Protein AF-R4K300-F1 (afdb_monomer)

Solvent-accessible surface area (backbone atoms only — not comparable to full-atom values): 8222 Å² total; per-residue (Å²): 132,90,79,95,79,87,82,94,75,80,76,87,85,82,92,77,93,74,91,79,90,76,86,78,88,72,86,78,85,80,88,76,81,88,79,92,76,80,95,71,81,75,76,69,72,76,50,73,68,58,50,49,51,50,51,48,65,41,47,48,58,40,39,76,69,63,66,39,52,68,73,45,48,53,51,50,51,47,60,69,53,71,51,56,93,69,59,54,98,72,46,74,72,53,55,64,60,57,48,51,53,38,36,74,70,64,66,41,51,67,68,48,46,52,52,50,51,56,42,72,73,109

Sequence (122 aa):
MRRFKDFNKIAIVLLALTMSIFLFLGCNKNISSSQNTTQKLIRKAPTKDALKKDYEARIQPLVNDATITKDQADKVLTYLTANLDTLTKESIQKQNNTLDKLVNDKIITRQQADKIINALRK

Radius of gyration: 20.65 Å; Cα contacts (8 Å, |Δi|>4): 47; chains: 1; bounding box: 53×28×64 Å

Nearest PDB structures (foldseek):
  7nvu-assembly1_M  TM=4.778E-01  e=6.517E+00  Homo sapiens
  8s52-assembly1_M  TM=3.799E-01  e=7.718E+00  Homo sapiens

Mean predicted aligned error: 16.48 Å

pLDDT: mean 70.51, std 20.73, range [35.88, 96.62]

Organism: NCBI:txid86416

Structure (mmCIF, N/CA/C/O backbone):
data_AF-R4K300-F1
#
_entry.id   AF-R4K300-F1
#
loop_
_atom_site.group_PDB
_atom_site.id
_atom_site.type_symbol
_atom_site.label_atom_id
_atom_site.label_alt_id
_atom_site.label_comp_id
_atom_site.label_asym_id
_atom_site.label_entity_id
_atom_site.label_seq_id
_atom_site.pdbx_PDB_ins_code
_atom_site.Cartn_x
_atom_site.Cartn_y
_atom_site.Cartn_z
_atom_site.occupancy
_atom_site.B_iso_or_equiv
_atom_site.auth_seq_id
_ato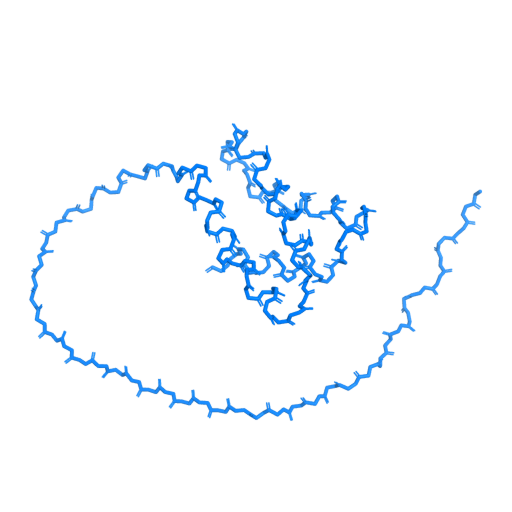m_site.auth_comp_id
_atom_site.auth_asym_id
_atom_site.auth_atom_id
_atom_site.pdbx_PDB_model_num
ATOM 1 N N . MET A 1 1 ? -15.436 -2.063 31.047 1.00 37.62 1 MET A N 1
ATOM 2 C CA . MET A 1 1 ? -14.846 -3.408 30.854 1.00 37.62 1 MET A CA 1
ATOM 3 C C . MET A 1 1 ? -15.594 -4.115 29.735 1.00 37.62 1 MET A C 1
ATOM 5 O O . MET A 1 1 ? -16.808 -4.109 29.808 1.00 37.62 1 MET A O 1
ATOM 9 N N . ARG A 1 2 ? -14.858 -4.674 28.753 1.00 44.03 2 ARG A N 1
ATOM 10 C CA . ARG A 1 2 ? -15.154 -5.830 27.862 1.00 44.03 2 ARG A CA 1
ATOM 11 C C . ARG A 1 2 ? -16.621 -5.958 27.368 1.00 44.03 2 ARG A C 1
ATOM 13 O O . ARG A 1 2 ? -17.524 -6.126 28.167 1.00 44.03 2 ARG A O 1
ATOM 20 N N . ARG A 1 3 ? -16.906 -6.076 26.067 1.00 43.78 3 ARG A N 1
ATOM 21 C CA . ARG A 1 3 ? -16.517 -7.225 25.227 1.00 43.78 3 ARG A CA 1
ATOM 22 C C . ARG A 1 3 ? -16.679 -6.899 23.732 1.00 43.78 3 ARG A C 1
ATOM 24 O O . ARG A 1 3 ? -17.774 -6.597 23.281 1.00 43.78 3 ARG A O 1
ATOM 31 N N . PHE A 1 4 ? -15.585 -7.041 22.984 1.00 51.50 4 PHE A N 1
ATOM 32 C CA . PHE A 1 4 ? -15.588 -7.298 21.544 1.00 51.50 4 PHE A CA 1
ATOM 33 C C . PHE A 1 4 ? -15.872 -8.790 21.334 1.00 51.50 4 PHE A C 1
ATOM 35 O O . PHE A 1 4 ? -15.051 -9.618 21.717 1.00 51.50 4 PHE A O 1
ATOM 42 N N . LYS A 1 5 ? -17.049 -9.108 20.805 1.00 52.66 5 LYS A N 1
ATOM 43 C CA . LYS A 1 5 ? -17.556 -10.411 20.334 1.00 52.66 5 LYS A CA 1
ATOM 44 C C . LYS A 1 5 ? -18.884 -9.994 19.694 1.00 52.66 5 LYS A C 1
ATOM 46 O O . LYS A 1 5 ? -19.725 -9.476 20.406 1.00 52.66 5 LYS A O 1
ATOM 51 N N . ASP A 1 6 ? -19.044 -9.867 18.381 1.00 52.50 6 ASP A N 1
ATOM 52 C CA . ASP A 1 6 ? -19.348 -10.995 17.506 1.00 52.50 6 ASP A CA 1
ATOM 53 C C . ASP A 1 6 ? -19.555 -10.507 16.055 1.00 52.50 6 ASP A C 1
ATOM 55 O O . ASP A 1 6 ? -20.689 -10.322 15.634 1.00 52.50 6 ASP A O 1
ATOM 59 N N . PHE A 1 7 ? -18.506 -10.335 15.243 1.00 52.91 7 PHE A N 1
ATOM 60 C CA . PHE A 1 7 ? -18.698 -10.159 13.786 1.00 52.91 7 PHE A CA 1
ATOM 61 C C . PHE A 1 7 ? -17.736 -11.010 12.951 1.00 52.91 7 PHE A C 1
ATOM 63 O O . PHE A 1 7 ? -17.340 -10.645 11.852 1.00 52.91 7 PHE A O 1
ATOM 70 N N . ASN A 1 8 ? -17.406 -12.200 13.465 1.00 51.12 8 ASN A N 1
ATOM 71 C CA . ASN A 1 8 ? -16.670 -13.245 12.746 1.00 51.12 8 ASN A CA 1
ATOM 72 C C . ASN A 1 8 ? -17.615 -14.204 11.983 1.00 51.12 8 ASN A C 1
ATOM 74 O O . ASN A 1 8 ? -17.373 -15.406 11.917 1.00 51.12 8 ASN A O 1
ATOM 78 N N . LYS A 1 9 ? -18.749 -13.695 11.478 1.00 46.78 9 LYS A N 1
ATOM 79 C CA . LYS A 1 9 ? -19.810 -14.487 10.826 1.00 46.78 9 LYS A CA 1
ATOM 80 C C . LYS A 1 9 ? -20.435 -13.755 9.634 1.00 46.78 9 LYS A C 1
ATOM 82 O O . LYS A 1 9 ? -21.649 -13.615 9.562 1.00 46.78 9 LYS A O 1
ATOM 87 N N . ILE A 1 10 ? -19.613 -13.296 8.695 1.00 49.12 10 ILE A N 1
ATOM 88 C CA . ILE A 1 10 ? -20.087 -12.981 7.339 1.00 49.12 10 ILE A CA 1
ATOM 89 C C . ILE A 1 10 ? -19.291 -13.864 6.380 1.00 49.12 10 ILE A C 1
ATOM 91 O O . ILE A 1 10 ? -18.391 -13.437 5.666 1.00 49.12 10 ILE A O 1
ATOM 95 N N . ALA A 1 11 ? -19.578 -15.161 6.482 1.00 51.59 11 ALA A N 1
ATOM 96 C CA . ALA A 1 11 ? -19.454 -16.062 5.351 1.00 51.59 11 ALA A CA 1
ATOM 97 C C . ALA A 1 11 ? -20.591 -15.747 4.363 1.00 51.59 11 ALA A C 1
ATOM 99 O O . ALA A 1 11 ? -21.623 -15.223 4.783 1.00 51.59 11 ALA A O 1
ATOM 100 N N . ILE A 1 12 ? -20.427 -16.205 3.114 1.00 55.00 12 ILE A N 1
ATOM 101 C CA . ILE A 1 12 ? -21.374 -16.118 1.983 1.00 55.00 12 ILE A CA 1
ATOM 102 C C . ILE A 1 12 ? -21.208 -14.742 1.286 1.00 55.00 12 ILE A C 1
ATOM 104 O O . ILE A 1 12 ? -21.398 -13.705 1.903 1.00 55.00 12 ILE A O 1
ATOM 108 N N . VAL A 1 13 ? -20.742 -14.634 0.033 1.00 51.31 13 VAL A N 1
ATOM 109 C CA . VAL A 1 13 ? -21.490 -14.979 -1.189 1.00 51.31 13 VAL A CA 1
ATOM 110 C C . VAL A 1 13 ? -20.568 -14.982 -2.439 1.00 51.31 13 VAL A C 1
ATOM 112 O O . VAL A 1 13 ? -19.820 -14.039 -2.671 1.00 51.31 13 VAL A O 1
ATOM 115 N N . LEU A 1 14 ? -20.716 -16.043 -3.247 1.00 48.88 14 LEU A N 1
ATOM 116 C CA . LEU A 1 14 ? -20.436 -16.213 -4.690 1.00 48.88 14 LEU A CA 1
ATOM 117 C C . LEU A 1 14 ? -18.999 -16.110 -5.239 1.00 48.88 14 LEU A C 1
ATOM 119 O O . LEU A 1 14 ? -18.540 -15.103 -5.770 1.00 48.88 14 LEU A O 1
ATOM 123 N N . LEU A 1 15 ? -18.384 -17.292 -5.260 1.00 49.31 15 LEU A N 1
ATOM 124 C CA . LEU A 1 15 ? -17.457 -17.776 -6.277 1.00 49.31 15 LEU A CA 1
ATOM 125 C C . LEU A 1 15 ? -18.187 -17.891 -7.634 1.00 49.31 15 LEU A C 1
ATOM 127 O O . LEU A 1 15 ? -19.062 -18.742 -7.784 1.00 49.31 15 LEU A O 1
ATOM 131 N N . ALA A 1 16 ? -17.816 -17.072 -8.619 1.00 51.25 16 ALA A N 1
ATOM 132 C CA . ALA A 1 16 ? -18.196 -17.266 -10.018 1.00 51.25 16 ALA A CA 1
ATOM 133 C C . ALA A 1 16 ? -16.936 -17.244 -10.894 1.00 51.25 16 ALA A C 1
ATOM 135 O O . ALA A 1 16 ? -16.343 -16.202 -11.159 1.00 51.25 16 ALA A O 1
ATOM 136 N N . LEU A 1 17 ? -16.518 -18.447 -11.287 1.00 49.38 17 LEU A N 1
ATOM 137 C CA . LEU A 1 17 ? -15.565 -18.723 -12.354 1.00 49.38 17 LEU A CA 1
ATOM 138 C C . LEU A 1 17 ? -16.078 -18.154 -13.683 1.00 49.38 17 LEU A C 1
ATOM 140 O O . LEU A 1 17 ? -17.090 -18.624 -14.196 1.00 49.38 17 LEU A O 1
ATOM 144 N N . THR A 1 18 ? -15.323 -17.242 -14.288 1.00 59.88 18 THR A N 1
ATOM 145 C CA . THR A 1 18 ? -15.333 -17.004 -15.739 1.00 59.88 18 THR A CA 1
ATOM 146 C C . THR A 1 18 ? -13.874 -16.854 -16.184 1.00 59.88 18 THR A C 1
ATOM 148 O O . THR A 1 18 ? -13.153 -15.948 -15.786 1.00 59.88 18 THR A O 1
ATOM 151 N N . MET A 1 19 ? -13.290 -17.930 -16.710 1.00 50.91 19 MET A N 1
ATOM 152 C CA . MET A 1 19 ? -13.043 -18.094 -18.145 1.00 50.91 19 MET A CA 1
ATOM 153 C C . MET A 1 19 ? -12.348 -16.895 -18.795 1.00 50.91 19 MET A C 1
ATOM 155 O O . MET A 1 19 ? -12.999 -15.954 -19.235 1.00 50.91 19 MET A O 1
ATOM 159 N N . SER A 1 20 ? -11.024 -16.996 -18.932 1.00 58.78 20 SER A N 1
ATOM 160 C CA . SER A 1 20 ? -10.300 -16.592 -20.144 1.00 58.78 20 SER A CA 1
ATOM 161 C C . SER A 1 20 ? -8.892 -17.178 -20.110 1.00 58.78 20 SER A C 1
ATOM 163 O O . SER A 1 20 ? -7.960 -16.631 -19.526 1.00 58.78 20 SER A O 1
ATOM 165 N N . ILE A 1 21 ? -8.767 -18.342 -20.74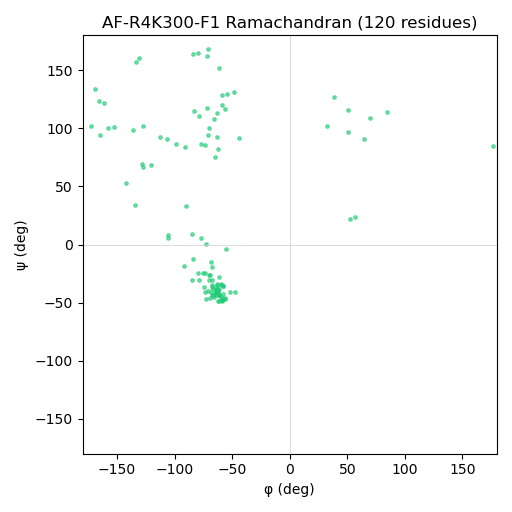2 1.00 55.09 21 ILE A N 1
ATOM 166 C CA . ILE A 1 21 ? -7.500 -18.855 -21.248 1.00 55.09 21 ILE A CA 1
ATOM 167 C C . ILE A 1 21 ? -7.070 -17.893 -22.358 1.00 55.09 21 ILE A C 1
ATOM 169 O O . ILE A 1 21 ? -7.655 -17.901 -23.436 1.00 55.09 21 ILE A O 1
ATOM 173 N N . PHE A 1 22 ? -6.041 -17.088 -22.111 1.00 63.59 22 PHE A N 1
ATOM 174 C CA . PHE A 1 22 ? -5.232 -16.519 -23.184 1.00 63.59 22 PHE A CA 1
ATOM 175 C C . PHE A 1 22 ? -3.838 -17.132 -23.102 1.00 63.59 22 PHE A C 1
ATOM 177 O O . PHE A 1 22 ? -2.955 -16.665 -22.386 1.00 63.59 22 PHE A O 1
ATOM 184 N N . LEU A 1 23 ? -3.665 -18.219 -23.853 1.00 54.22 23 LEU A N 1
ATOM 185 C CA . LEU A 1 23 ? -2.365 -18.713 -24.282 1.00 54.22 23 LEU A CA 1
ATOM 186 C C . LEU A 1 23 ? -1.843 -17.773 -25.376 1.00 54.22 23 LEU A C 1
ATOM 188 O O . LEU A 1 23 ? -2.022 -18.042 -26.559 1.00 54.22 23 LEU A O 1
ATOM 192 N N . PHE A 1 24 ? -1.181 -16.681 -25.000 1.00 56.25 24 PHE A N 1
ATOM 193 C CA . PHE A 1 24 ? -0.263 -16.014 -25.924 1.00 56.25 24 PHE A CA 1
ATOM 194 C C . PHE A 1 24 ? 1.139 -16.595 -25.732 1.00 56.25 24 PHE A C 1
ATOM 196 O O . PHE A 1 24 ? 1.978 -16.060 -25.011 1.00 56.25 24 PHE A O 1
ATOM 203 N N . LEU A 1 25 ? 1.376 -17.729 -26.402 1.00 53.97 25 LEU A N 1
ATOM 204 C CA . LEU A 1 25 ? 2.713 -18.155 -26.808 1.00 53.97 25 LEU A CA 1
ATOM 205 C C . LEU A 1 25 ? 3.176 -17.203 -27.918 1.00 53.97 25 LEU A C 1
ATOM 207 O O . LEU A 1 25 ? 2.787 -17.343 -29.073 1.00 53.97 25 LEU A O 1
ATOM 211 N N . GLY A 1 26 ? 4.005 -16.228 -27.556 1.00 41.22 26 GLY A N 1
ATOM 212 C CA . GLY A 1 26 ? 4.672 -15.325 -28.489 1.00 41.22 26 GLY A CA 1
ATOM 213 C C . GLY A 1 26 ? 6.176 -15.308 -28.247 1.00 41.22 26 GLY A C 1
ATOM 214 O O . GLY A 1 26 ? 6.721 -14.300 -27.810 1.00 41.22 26 GLY A O 1
ATOM 215 N N . CYS A 1 27 ? 6.864 -16.423 -28.505 1.00 48.38 27 CYS A N 1
ATOM 216 C CA . CYS A 1 27 ? 8.320 -16.424 -28.635 1.00 48.38 27 CYS A CA 1
ATOM 217 C C . CYS A 1 27 ? 8.700 -15.715 -29.943 1.00 48.38 27 CYS A C 1
ATOM 219 O O . CYS A 1 27 ? 8.736 -16.347 -30.996 1.00 48.38 27 CYS A O 1
ATOM 221 N N . ASN A 1 28 ? 8.994 -14.413 -29.892 1.00 47.66 28 ASN A N 1
ATOM 222 C CA . ASN A 1 28 ? 9.650 -13.736 -31.006 1.00 47.66 28 ASN A CA 1
ATOM 223 C C . ASN A 1 28 ? 11.165 -13.966 -30.908 1.00 47.66 28 ASN A C 1
ATOM 225 O O . ASN A 1 28 ? 11.817 -13.550 -29.949 1.00 47.66 28 ASN A O 1
ATOM 229 N N . LYS A 1 29 ? 11.715 -14.678 -31.889 1.00 44.34 29 LYS A N 1
ATOM 230 C CA . LYS A 1 29 ? 13.114 -15.094 -31.950 1.00 44.34 29 LYS A CA 1
ATOM 231 C C . LYS A 1 29 ? 13.872 -14.120 -32.848 1.00 44.34 29 LYS A C 1
ATOM 233 O O . LYS A 1 29 ? 14.046 -14.390 -34.026 1.00 44.34 29 LYS A O 1
ATOM 238 N N . ASN A 1 30 ? 14.357 -13.018 -32.280 1.00 47.31 30 ASN A N 1
ATOM 239 C CA . ASN A 1 30 ? 15.382 -12.194 -32.919 1.00 47.31 30 ASN A CA 1
ATOM 240 C C . ASN A 1 30 ? 16.709 -12.408 -32.190 1.00 47.31 30 ASN A C 1
ATOM 242 O O . ASN A 1 30 ? 17.031 -11.750 -31.204 1.00 47.31 30 ASN A O 1
ATOM 246 N N . ILE A 1 31 ? 17.464 -13.387 -32.689 1.00 47.56 31 ILE A N 1
ATOM 247 C CA . ILE A 1 31 ? 18.904 -13.486 -32.474 1.00 47.56 31 ILE A CA 1
ATOM 248 C C . ILE A 1 31 ? 19.544 -12.384 -33.314 1.00 47.56 31 ILE A C 1
ATOM 250 O O . ILE A 1 31 ? 19.462 -12.417 -34.540 1.00 47.56 31 ILE A O 1
ATOM 254 N N . SER A 1 32 ? 20.208 -11.439 -32.655 1.00 36.44 32 SER A N 1
ATOM 255 C CA . SER A 1 32 ? 21.420 -10.807 -33.177 1.00 36.44 32 SER A CA 1
ATOM 256 C C . SER A 1 32 ? 22.237 -10.213 -32.032 1.00 36.44 32 SER A C 1
ATOM 258 O O . SER A 1 32 ? 21.930 -9.158 -31.498 1.00 36.44 32 SER A O 1
ATOM 260 N N . SER A 1 33 ? 23.261 -10.989 -31.673 1.00 38.09 33 SER A N 1
ATOM 261 C CA . SER A 1 33 ? 24.649 -10.581 -31.449 1.00 38.09 33 SER A CA 1
ATOM 262 C C . SER A 1 33 ? 24.965 -9.394 -30.528 1.00 38.09 33 SER A C 1
ATOM 264 O O . SER A 1 33 ? 24.789 -8.236 -30.881 1.00 38.09 33 SER A O 1
ATOM 266 N N . SER A 1 34 ? 25.663 -9.763 -29.449 1.00 37.88 34 SER A N 1
ATOM 267 C CA . SER A 1 34 ? 26.864 -9.104 -28.922 1.00 37.88 34 SER A CA 1
ATOM 268 C C . SER A 1 34 ? 26.713 -7.726 -28.276 1.00 37.88 34 SER A C 1
ATOM 270 O O . SER A 1 34 ? 26.638 -6.704 -28.945 1.00 37.88 34 SER A O 1
ATOM 272 N N . GLN A 1 35 ? 26.873 -7.707 -26.951 1.00 37.16 35 GLN A N 1
ATOM 273 C CA . GLN A 1 35 ? 28.093 -7.157 -26.353 1.00 37.16 35 GLN A CA 1
ATOM 274 C C . GLN A 1 35 ? 28.260 -7.658 -24.910 1.00 37.16 35 GLN A C 1
ATOM 276 O O . GLN A 1 35 ? 27.406 -7.473 -24.047 1.00 37.16 35 GLN A O 1
ATOM 281 N N . ASN A 1 36 ? 29.397 -8.312 -24.665 1.00 44.94 36 ASN A N 1
ATOM 282 C CA . ASN A 1 36 ? 29.948 -8.536 -23.335 1.00 44.9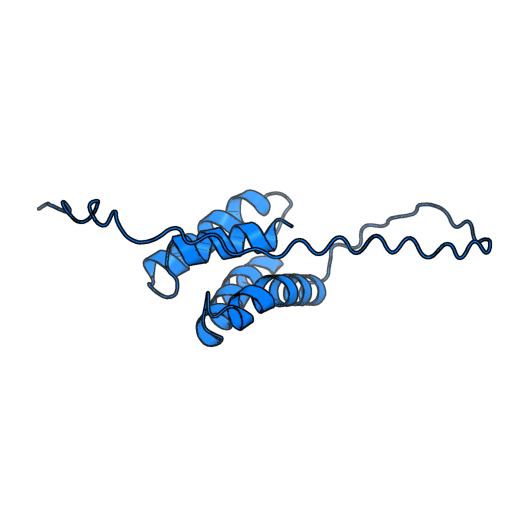4 36 ASN A CA 1
ATOM 283 C C . ASN A 1 36 ? 30.178 -7.187 -22.653 1.00 44.94 36 ASN A C 1
ATOM 285 O O . ASN A 1 36 ? 30.914 -6.371 -23.199 1.00 44.94 36 ASN A O 1
ATOM 289 N N . THR A 1 37 ? 29.687 -6.983 -21.432 1.00 40.00 37 THR A N 1
ATOM 290 C CA . THR A 1 37 ? 30.410 -6.162 -20.450 1.00 40.00 37 THR A CA 1
ATOM 291 C C . THR A 1 37 ? 30.052 -6.612 -19.036 1.00 40.00 37 THR A C 1
ATOM 293 O O . THR A 1 37 ? 28.993 -6.308 -18.500 1.00 40.00 37 THR A O 1
ATOM 296 N N . THR A 1 38 ? 30.968 -7.388 -18.467 1.00 35.88 38 THR A N 1
ATOM 297 C CA . THR A 1 38 ? 31.445 -7.306 -17.085 1.00 35.88 38 THR A CA 1
ATOM 298 C C . THR A 1 38 ? 30.430 -6.855 -16.035 1.00 35.88 38 THR A C 1
ATOM 300 O O . THR A 1 38 ? 30.192 -5.673 -15.793 1.00 35.88 38 THR A O 1
ATOM 303 N N . GLN A 1 39 ? 29.933 -7.859 -15.323 1.00 48.03 39 GLN A N 1
ATOM 304 C CA . GLN A 1 39 ? 29.338 -7.799 -13.998 1.00 48.03 39 GLN A CA 1
ATOM 305 C C . GLN A 1 39 ? 30.162 -6.902 -13.048 1.00 48.03 39 GLN A C 1
ATOM 307 O O . GLN A 1 39 ? 31.062 -7.355 -12.350 1.00 48.03 39 GLN A O 1
ATOM 312 N N . LYS A 1 40 ? 29.827 -5.612 -12.982 1.00 43.84 40 LYS A N 1
ATOM 313 C CA . LYS A 1 40 ? 30.152 -4.737 -11.850 1.00 43.84 40 LYS A CA 1
ATOM 314 C C . LYS A 1 40 ? 28.868 -4.052 -11.401 1.00 43.84 40 LYS A C 1
ATOM 316 O O . LYS A 1 40 ? 28.677 -2.852 -11.570 1.00 43.84 40 LYS A O 1
ATOM 321 N N . LEU A 1 41 ? 27.968 -4.851 -10.826 1.00 42.88 41 LEU A N 1
ATOM 322 C CA . LEU A 1 41 ? 26.845 -4.371 -10.021 1.00 42.88 41 LEU A CA 1
ATOM 323 C C . LEU A 1 41 ? 27.412 -3.704 -8.760 1.00 42.88 41 LEU A C 1
ATOM 325 O O . LEU A 1 41 ? 27.354 -4.252 -7.661 1.00 42.88 41 LEU A O 1
ATOM 329 N N . ILE A 1 42 ? 27.949 -2.491 -8.910 1.00 43.28 42 ILE A N 1
ATOM 330 C CA . ILE A 1 42 ? 27.891 -1.519 -7.827 1.00 43.28 42 ILE A CA 1
ATOM 331 C C . ILE A 1 42 ? 26.396 -1.274 -7.652 1.00 43.28 42 ILE A C 1
ATOM 333 O O . ILE A 1 42 ? 25.796 -0.485 -8.379 1.00 43.28 42 ILE A O 1
ATOM 337 N N . ARG A 1 43 ? 25.767 -2.033 -6.748 1.00 49.94 43 ARG A N 1
ATOM 338 C CA . ARG A 1 43 ? 24.413 -1.766 -6.270 1.00 49.94 43 ARG A CA 1
ATOM 339 C C . ARG A 1 43 ? 24.459 -0.403 -5.586 1.00 49.94 43 ARG A C 1
ATOM 341 O O . ARG A 1 43 ? 24.615 -0.316 -4.372 1.00 49.94 43 ARG A O 1
ATOM 348 N N . LYS A 1 44 ? 24.379 0.671 -6.375 1.00 50.78 44 LYS A N 1
ATOM 349 C CA . LYS A 1 44 ? 23.985 1.980 -5.875 1.00 50.78 44 LYS A CA 1
ATOM 350 C C . LYS A 1 44 ? 22.627 1.730 -5.234 1.00 50.78 44 LYS A C 1
ATOM 352 O O . LYS A 1 44 ? 21.722 1.244 -5.913 1.00 50.78 44 LYS A O 1
ATOM 357 N N . ALA A 1 45 ? 22.535 1.931 -3.922 1.00 57.09 45 ALA A N 1
ATOM 358 C CA . ALA A 1 45 ? 21.262 1.823 -3.228 1.00 57.09 45 ALA A CA 1
ATOM 359 C C . ALA A 1 45 ? 20.227 2.639 -4.026 1.00 57.09 45 ALA A C 1
ATOM 361 O O . ALA A 1 45 ? 20.564 3.753 -4.451 1.00 57.09 45 ALA A O 1
ATOM 362 N N . PRO A 1 46 ? 19.040 2.080 -4.326 1.00 62.47 46 PRO A N 1
ATOM 363 C CA . PRO A 1 46 ? 18.034 2.809 -5.083 1.00 62.47 46 PRO A CA 1
ATOM 364 C C . PRO A 1 46 ? 17.775 4.138 -4.375 1.00 62.47 46 PRO A C 1
ATOM 366 O O . PRO A 1 46 ? 17.596 4.179 -3.157 1.00 62.47 46 PRO A O 1
ATOM 369 N N . THR A 1 47 ? 17.831 5.237 -5.128 1.00 75.50 47 THR A N 1
ATOM 370 C CA . THR A 1 47 ? 17.516 6.559 -4.586 1.00 75.50 47 THR A CA 1
ATOM 371 C C . THR A 1 47 ? 16.067 6.565 -4.101 1.00 75.50 47 THR A C 1
ATOM 373 O O . THR A 1 47 ? 15.226 5.830 -4.624 1.00 75.50 47 THR A O 1
ATOM 376 N N . LYS A 1 48 ? 15.762 7.406 -3.108 1.00 77.12 48 LYS A N 1
ATOM 377 C CA . LYS A 1 48 ? 14.409 7.566 -2.550 1.00 77.12 48 LYS A CA 1
ATOM 378 C C . LYS A 1 48 ? 13.343 7.718 -3.642 1.00 77.12 48 LYS A C 1
ATOM 380 O O . LYS A 1 48 ? 12.292 7.090 -3.564 1.00 77.12 48 LYS A O 1
ATOM 385 N N . ASP A 1 49 ? 13.659 8.476 -4.689 1.00 82.81 49 ASP A N 1
ATOM 386 C CA . ASP A 1 49 ? 12.768 8.711 -5.827 1.00 82.81 49 ASP A CA 1
ATOM 387 C C . ASP A 1 49 ? 12.548 7.462 -6.682 1.00 82.81 49 ASP A C 1
ATOM 389 O O . ASP A 1 49 ? 11.421 7.184 -7.091 1.00 82.81 49 ASP A O 1
ATOM 393 N N . ALA A 1 50 ? 13.601 6.673 -6.921 1.00 85.12 50 ALA A N 1
ATOM 394 C CA . ALA A 1 50 ? 13.484 5.417 -7.654 1.00 85.12 50 ALA A CA 1
ATOM 395 C C . ALA A 1 50 ? 12.612 4.412 -6.889 1.00 85.12 50 ALA A C 1
ATOM 397 O O . ALA A 1 50 ? 11.777 3.741 -7.489 1.00 85.12 50 ALA A O 1
ATOM 398 N N . LEU A 1 51 ? 12.756 4.357 -5.561 1.00 83.62 51 LEU A N 1
ATOM 399 C CA . LEU A 1 51 ? 11.954 3.485 -4.707 1.00 83.62 51 LEU A CA 1
ATOM 400 C C . LEU A 1 51 ? 10.498 3.955 -4.589 1.00 83.62 51 LEU A C 1
ATOM 402 O O . LEU A 1 51 ? 9.582 3.141 -4.648 1.00 83.62 51 LEU A O 1
ATOM 406 N N . LYS A 1 52 ? 10.266 5.269 -4.479 1.00 87.12 52 LYS A N 1
ATOM 407 C CA . LYS A 1 52 ? 8.914 5.840 -4.513 1.00 87.12 52 LYS A CA 1
ATOM 408 C C . LYS A 1 52 ? 8.208 5.488 -5.821 1.00 87.12 52 LYS A C 1
ATOM 410 O O . LYS A 1 52 ? 7.069 5.032 -5.786 1.00 87.12 52 LYS A O 1
ATOM 415 N N . LYS A 1 53 ? 8.894 5.658 -6.954 1.00 91.06 53 LYS A N 1
ATOM 416 C CA . LYS A 1 53 ? 8.354 5.336 -8.279 1.00 91.06 53 LYS A CA 1
ATOM 417 C C . LYS A 1 53 ? 8.054 3.844 -8.432 1.00 91.06 53 LYS A C 1
ATOM 419 O O . LYS A 1 53 ? 7.042 3.490 -9.029 1.00 91.06 53 LYS A O 1
ATOM 424 N N . ASP A 1 54 ? 8.904 2.981 -7.880 1.00 89.88 54 ASP A N 1
ATOM 425 C CA . ASP A 1 54 ? 8.664 1.536 -7.848 1.00 89.88 54 ASP A CA 1
ATOM 426 C C . ASP A 1 54 ? 7.399 1.191 -7.041 1.00 89.88 54 ASP A C 1
ATOM 428 O O . ASP A 1 54 ? 6.518 0.494 -7.541 1.00 89.88 54 AS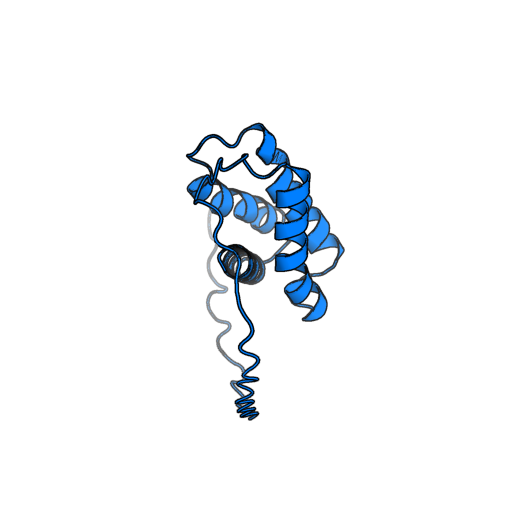P A O 1
ATOM 432 N N . TYR A 1 55 ? 7.240 1.744 -5.834 1.00 91.06 55 TYR A N 1
ATOM 433 C CA . TYR A 1 55 ? 6.029 1.536 -5.031 1.00 91.06 55 TYR A CA 1
ATOM 434 C C . TYR A 1 55 ? 4.768 2.065 -5.712 1.00 91.06 55 TYR A C 1
ATOM 436 O O . TYR A 1 55 ? 3.749 1.379 -5.719 1.00 91.06 55 TYR A O 1
ATOM 444 N N . GLU A 1 56 ? 4.831 3.251 -6.312 1.00 93.12 56 GLU A N 1
ATOM 445 C CA . GLU A 1 56 ? 3.716 3.829 -7.062 1.00 93.12 56 GLU A CA 1
ATOM 446 C C . GLU A 1 56 ? 3.297 2.914 -8.220 1.00 93.12 56 GLU A C 1
ATOM 448 O O 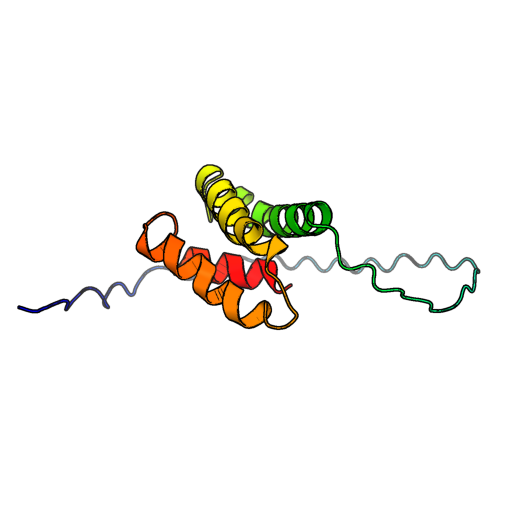. GLU A 1 56 ? 2.124 2.555 -8.326 1.00 93.12 56 GLU A O 1
ATOM 453 N N . ALA A 1 57 ? 4.256 2.430 -9.016 1.00 94.75 57 ALA A N 1
ATOM 454 C CA . ALA A 1 57 ? 3.990 1.510 -10.120 1.00 94.75 57 ALA A CA 1
ATOM 455 C C . ALA A 1 57 ? 3.337 0.194 -9.660 1.00 94.75 57 ALA A C 1
ATOM 457 O O . ALA A 1 57 ? 2.505 -0.369 -10.368 1.00 94.75 57 ALA A O 1
ATOM 458 N N . ARG A 1 58 ? 3.685 -0.289 -8.464 1.00 93.06 58 ARG A N 1
ATOM 459 C CA . ARG A 1 58 ? 3.137 -1.521 -7.873 1.00 93.06 58 ARG A CA 1
ATOM 460 C C . ARG A 1 58 ? 1.755 -1.332 -7.260 1.00 93.06 58 ARG A C 1
ATOM 462 O O . ARG A 1 58 ? 0.965 -2.272 -7.240 1.00 93.06 58 ARG A O 1
ATOM 469 N N . ILE A 1 59 ? 1.457 -0.137 -6.758 1.00 94.56 59 ILE A N 1
ATOM 470 C CA . ILE A 1 59 ? 0.171 0.197 -6.137 1.00 94.56 59 ILE A CA 1
ATOM 471 C C . ILE A 1 59 ? -0.864 0.603 -7.196 1.00 94.56 59 ILE A C 1
ATOM 473 O O . ILE A 1 59 ? -2.046 0.309 -7.023 1.00 94.56 59 ILE A O 1
ATOM 477 N N . GLN A 1 60 ? -0.442 1.204 -8.311 1.00 95.94 60 GLN A N 1
ATOM 478 C CA . GLN A 1 60 ? -1.334 1.696 -9.365 1.00 95.94 60 GLN A CA 1
ATOM 479 C C . GLN A 1 60 ? -2.352 0.660 -9.890 1.00 95.94 60 GLN A C 1
ATOM 481 O O . GLN A 1 60 ? -3.517 1.025 -10.054 1.00 95.94 60 GLN A O 1
ATOM 486 N N . PRO A 1 61 ? -2.008 -0.628 -10.098 1.00 95.69 61 PRO A N 1
ATOM 487 C CA . PRO A 1 61 ? -2.992 -1.645 -10.471 1.00 95.69 61 PRO A CA 1
ATOM 488 C C . PRO A 1 61 ? -4.127 -1.790 -9.451 1.00 95.69 61 PRO A C 1
ATOM 490 O O . PRO A 1 61 ? -5.277 -1.952 -9.833 1.00 95.69 61 PRO A O 1
ATOM 493 N N . LEU A 1 62 ? -3.840 -1.647 -8.152 1.00 95.81 62 LEU A N 1
ATOM 494 C CA . LEU A 1 62 ? -4.858 -1.728 -7.100 1.00 95.81 62 LEU A CA 1
ATOM 495 C C . LEU A 1 62 ? -5.806 -0.521 -7.113 1.00 95.81 62 LEU A C 1
ATOM 497 O O . LEU A 1 62 ? -6.948 -0.647 -6.673 1.00 95.81 62 LEU A O 1
ATOM 501 N N . VAL A 1 63 ? -5.345 0.631 -7.609 1.00 95.12 63 VAL A N 1
ATOM 502 C CA . VAL A 1 63 ? -6.193 1.808 -7.850 1.00 95.12 63 VAL A CA 1
ATOM 503 C C . VAL A 1 63 ? -7.082 1.573 -9.068 1.00 95.12 63 VAL A C 1
ATOM 505 O O . VAL A 1 63 ? -8.289 1.792 -8.997 1.00 95.12 63 VAL A O 1
ATOM 508 N N . ASN A 1 64 ? -6.501 1.082 -10.166 1.00 95.69 64 ASN A N 1
ATOM 509 C CA . ASN A 1 64 ? -7.229 0.793 -11.404 1.00 95.69 64 ASN A CA 1
ATOM 510 C C . ASN A 1 64 ? -8.316 -0.276 -11.195 1.00 95.69 64 ASN A C 1
ATOM 512 O O . ASN A 1 64 ? -9.421 -0.133 -11.710 1.00 95.69 64 ASN A O 1
ATOM 516 N N . ASP A 1 65 ? -8.030 -1.293 -10.379 1.00 96.06 65 ASP A N 1
ATOM 517 C CA . ASP A 1 65 ? -8.971 -2.357 -10.010 1.00 96.06 65 ASP A CA 1
ATOM 518 C C . ASP A 1 65 ? -10.004 -1.909 -8.954 1.00 96.06 65 ASP A C 1
ATOM 520 O O . ASP A 1 65 ? -10.730 -2.741 -8.406 1.00 96.06 65 ASP A O 1
ATOM 524 N N . ALA A 1 66 ? -10.021 -0.619 -8.587 1.00 94.94 66 ALA A N 1
ATOM 525 C CA . ALA A 1 66 ? -10.831 -0.041 -7.511 1.00 94.94 66 ALA A CA 1
ATOM 526 C C . ALA A 1 66 ? -10.692 -0.773 -6.159 1.00 94.94 66 ALA A C 1
ATOM 528 O O . ALA A 1 66 ? -11.549 -0.674 -5.279 1.00 94.94 66 ALA A O 1
ATOM 529 N N . THR A 1 67 ? -9.593 -1.510 -5.966 1.00 95.56 67 THR A N 1
ATOM 530 C CA . THR A 1 67 ? -9.290 -2.184 -4.702 1.00 95.56 67 THR A CA 1
ATOM 531 C C . THR A 1 67 ? -8.988 -1.158 -3.614 1.00 95.56 67 THR A C 1
ATOM 533 O O . THR A 1 67 ? -9.354 -1.391 -2.467 1.00 95.56 67 THR A O 1
ATOM 536 N N . ILE A 1 68 ? -8.34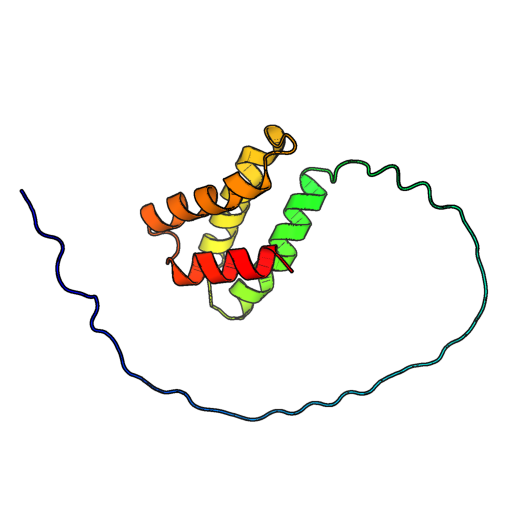8 -0.040 -3.958 1.00 94.25 68 ILE A N 1
ATOM 537 C CA . ILE A 1 68 ? -8.164 1.141 -3.105 1.00 94.25 68 ILE A CA 1
ATOM 538 C C . ILE A 1 68 ? -8.486 2.409 -3.903 1.00 94.25 68 ILE A C 1
ATOM 540 O O . ILE A 1 68 ? -8.409 2.413 -5.129 1.00 94.25 68 ILE A O 1
ATOM 544 N N . THR A 1 69 ? -8.824 3.501 -3.222 1.00 96.62 69 THR A N 1
ATOM 545 C CA . THR A 1 69 ? -8.991 4.814 -3.856 1.00 96.62 69 THR A CA 1
ATOM 546 C C . THR A 1 69 ? -7.642 5.490 -4.097 1.00 96.62 69 THR A C 1
ATOM 548 O O . THR A 1 69 ? -6.627 5.131 -3.494 1.00 96.62 69 THR A O 1
ATOM 551 N N . LYS A 1 70 ? -7.631 6.525 -4.944 1.00 94.56 70 LYS A N 1
ATOM 552 C CA . LYS A 1 70 ? -6.446 7.366 -5.154 1.00 94.56 70 LYS A CA 1
ATOM 553 C C . LYS A 1 70 ? -5.941 7.980 -3.841 1.00 94.56 70 LYS A C 1
ATOM 555 O O . LYS A 1 70 ? -4.769 7.838 -3.515 1.00 94.56 70 LYS A O 1
ATOM 560 N N . ASP A 1 71 ? -6.839 8.541 -3.033 1.00 93.94 71 ASP A N 1
ATOM 561 C CA . ASP A 1 71 ? -6.483 9.134 -1.737 1.00 93.94 71 ASP A CA 1
ATOM 562 C C . ASP A 1 71 ? -5.889 8.103 -0.763 1.00 93.94 71 ASP A C 1
ATOM 564 O O . ASP A 1 71 ? -4.996 8.415 0.030 1.00 93.94 71 ASP A O 1
ATOM 568 N N . GLN A 1 72 ? -6.373 6.857 -0.804 1.00 94.19 72 GLN A N 1
ATOM 569 C CA . GLN A 1 72 ? -5.795 5.756 -0.032 1.00 94.19 72 GLN A CA 1
ATOM 570 C C . GLN A 1 72 ? -4.388 5.414 -0.533 1.00 94.19 72 GLN A C 1
ATOM 572 O O . GLN A 1 72 ? -3.484 5.248 0.287 1.00 94.19 72 GLN A O 1
ATOM 577 N N . ALA A 1 73 ? -4.184 5.352 -1.851 1.00 93.62 73 ALA A N 1
ATOM 578 C CA . ALA A 1 73 ? -2.879 5.098 -2.453 1.00 93.62 73 ALA A CA 1
ATOM 579 C C . ALA A 1 73 ? -1.853 6.182 -2.089 1.00 93.62 73 ALA A C 1
ATOM 581 O O . ALA A 1 73 ? -0.744 5.848 -1.675 1.00 93.62 73 ALA A O 1
ATOM 582 N N . ASP A 1 74 ? -2.237 7.458 -2.133 1.00 93.50 74 ASP A N 1
ATOM 583 C CA . ASP A 1 74 ? -1.362 8.580 -1.776 1.00 93.50 74 ASP A CA 1
ATOM 584 C C . ASP A 1 74 ? -0.924 8.514 -0.304 1.00 93.50 74 ASP A C 1
ATOM 586 O O . ASP A 1 74 ? 0.251 8.714 0.029 1.00 93.50 74 ASP A O 1
ATOM 590 N N . LYS A 1 75 ? -1.849 8.159 0.598 1.00 93.06 75 LYS A N 1
ATOM 591 C CA . LYS A 1 75 ? -1.543 7.947 2.021 1.00 93.06 75 LYS A CA 1
ATOM 592 C C . LYS A 1 75 ? -0.625 6.746 2.224 1.00 93.06 75 LYS A C 1
ATOM 594 O O . LYS A 1 75 ? 0.352 6.856 2.962 1.00 93.06 75 LYS A O 1
ATOM 599 N N . VAL A 1 76 ? -0.893 5.627 1.554 1.00 91.12 76 VAL A N 1
ATOM 600 C CA . VAL A 1 76 ? -0.036 4.432 1.596 1.00 91.12 76 VAL A CA 1
ATOM 601 C C . VAL A 1 76 ? 1.374 4.768 1.119 1.00 91.12 76 VAL A C 1
ATOM 603 O O . VAL A 1 76 ? 2.339 4.471 1.821 1.00 91.12 76 VAL A O 1
ATOM 606 N N . LEU A 1 77 ? 1.505 5.446 -0.022 1.00 90.38 77 LEU A N 1
ATOM 607 C CA . LEU A 1 77 ? 2.794 5.838 -0.579 1.00 90.38 77 LEU A CA 1
ATOM 608 C C . LEU A 1 77 ? 3.541 6.780 0.367 1.00 90.38 77 LEU A C 1
ATOM 610 O O . LEU A 1 77 ? 4.726 6.580 0.626 1.00 90.38 77 LEU A O 1
ATOM 614 N N . THR A 1 78 ? 2.851 7.763 0.947 1.00 89.56 78 THR A N 1
ATOM 615 C CA . THR A 1 78 ? 3.432 8.662 1.953 1.00 89.56 78 THR A CA 1
ATOM 616 C C . THR A 1 78 ? 3.975 7.875 3.145 1.00 89.56 78 THR A C 1
ATOM 618 O O . THR A 1 78 ? 5.119 8.072 3.535 1.00 89.56 78 THR A O 1
ATOM 621 N N . TYR A 1 79 ? 3.213 6.924 3.684 1.00 87.06 79 TYR A N 1
ATOM 622 C CA . TYR A 1 79 ? 3.641 6.114 4.828 1.00 87.06 79 TYR A CA 1
ATOM 623 C C . TYR A 1 79 ? 4.808 5.172 4.514 1.00 87.06 79 TYR A C 1
ATOM 625 O O . TYR A 1 79 ? 5.753 5.077 5.301 1.00 87.06 79 TYR A O 1
ATOM 633 N N . LEU A 1 80 ? 4.769 4.499 3.362 1.00 85.31 80 LEU A N 1
ATOM 634 C CA . LEU A 1 80 ? 5.852 3.629 2.901 1.00 85.31 80 LEU A CA 1
ATOM 635 C C . LEU A 1 80 ? 7.138 4.417 2.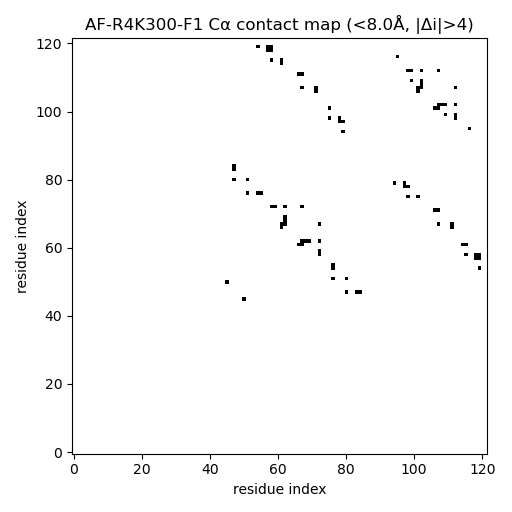651 1.00 85.31 80 LEU A C 1
ATOM 637 O O . LEU A 1 80 ? 8.232 3.901 2.886 1.00 85.31 80 LEU A O 1
ATOM 641 N N . THR A 1 81 ? 7.011 5.667 2.196 1.00 83.25 81 THR A N 1
ATOM 642 C CA . THR A 1 81 ? 8.161 6.505 1.854 1.00 83.25 81 THR A CA 1
ATOM 643 C C . THR A 1 81 ? 8.672 7.391 3.000 1.00 83.25 81 THR A C 1
ATOM 645 O O . THR A 1 81 ? 9.831 7.809 2.980 1.00 83.25 81 THR A O 1
ATOM 648 N N . ALA A 1 82 ? 7.859 7.627 4.036 1.00 81.88 82 ALA A N 1
ATOM 649 C CA . ALA A 1 82 ? 8.189 8.491 5.175 1.00 81.88 82 ALA A CA 1
ATOM 650 C C . ALA A 1 82 ? 9.401 8.008 5.985 1.00 81.88 82 ALA A C 1
ATOM 652 O O . ALA A 1 82 ? 10.102 8.815 6.582 1.00 81.88 82 ALA A O 1
ATOM 653 N N . ASN A 1 83 ? 9.669 6.699 5.995 1.00 66.19 83 ASN A N 1
ATOM 654 C CA . ASN A 1 83 ? 10.773 6.112 6.757 1.00 66.19 83 ASN A CA 1
ATOM 655 C C . ASN A 1 83 ? 11.959 5.677 5.882 1.00 66.19 83 ASN A C 1
ATOM 657 O O . ASN A 1 83 ? 12.871 5.038 6.408 1.00 66.19 83 ASN A O 1
ATOM 661 N N . LEU A 1 84 ? 11.973 6.012 4.581 1.00 68.75 84 LEU A N 1
ATOM 662 C CA . LEU A 1 84 ? 13.049 5.603 3.659 1.00 68.75 84 LEU A CA 1
ATOM 663 C C . LEU A 1 84 ? 14.422 6.101 4.104 1.00 68.75 84 LEU A C 1
ATOM 665 O O . LEU A 1 84 ? 15.403 5.375 3.983 1.00 68.75 84 LEU A O 1
ATOM 669 N N . ASP A 1 85 ? 14.463 7.295 4.692 1.00 61.59 85 ASP A N 1
ATOM 670 C CA . ASP A 1 85 ? 15.696 7.927 5.167 1.00 61.59 85 ASP A CA 1
ATOM 671 C C . ASP A 1 85 ? 16.297 7.187 6.382 1.00 61.59 85 ASP A C 1
ATOM 673 O O . ASP A 1 85 ? 17.469 7.358 6.701 1.00 61.59 85 ASP A O 1
ATOM 677 N N . THR A 1 86 ? 15.515 6.312 7.033 1.00 57.09 86 THR A N 1
ATOM 678 C CA . THR A 1 86 ? 15.932 5.491 8.187 1.00 57.09 86 THR A CA 1
ATOM 679 C C . THR A 1 86 ? 16.157 4.014 7.844 1.00 57.09 86 THR A C 1
ATOM 681 O O . THR A 1 86 ? 16.384 3.207 8.745 1.00 57.09 86 THR A O 1
ATOM 684 N N . LEU A 1 87 ? 16.071 3.619 6.564 1.00 55.16 87 LEU A N 1
ATOM 685 C CA . LEU A 1 87 ? 16.205 2.215 6.162 1.00 55.16 87 LEU A CA 1
ATOM 686 C C . LEU A 1 87 ? 17.668 1.763 6.155 1.00 55.16 87 LEU A C 1
ATOM 688 O O . LEU A 1 87 ? 18.341 1.725 5.127 1.00 55.16 87 LEU A O 1
ATOM 692 N N . THR A 1 88 ? 18.140 1.325 7.314 1.00 54.59 88 THR A N 1
ATOM 693 C CA . THR A 1 88 ? 19.201 0.320 7.402 1.00 54.59 88 THR A CA 1
ATOM 694 C C . THR A 1 88 ? 18.659 -1.054 6.961 1.00 54.59 88 THR A C 1
ATOM 696 O O . THR A 1 88 ? 17.455 -1.238 6.773 1.00 54.59 88 THR A O 1
ATOM 699 N N . LYS A 1 89 ? 19.547 -2.040 6.750 1.00 52.09 89 LYS A N 1
ATOM 700 C CA . LYS A 1 89 ? 19.245 -3.380 6.186 1.00 52.09 89 LYS A CA 1
ATOM 701 C C . LYS A 1 89 ? 18.158 -4.203 6.921 1.00 52.09 89 LYS A C 1
ATOM 703 O O . LYS A 1 89 ? 17.787 -5.262 6.428 1.00 52.09 89 LYS A O 1
ATOM 708 N N . GLU A 1 90 ? 17.615 -3.728 8.040 1.00 52.44 90 GLU A N 1
ATOM 709 C CA . GLU A 1 90 ? 16.510 -4.342 8.804 1.00 52.44 90 GLU A CA 1
ATOM 710 C C . GLU A 1 90 ? 15.099 -3.967 8.283 1.00 52.44 90 GLU A C 1
ATOM 712 O O . GLU A 1 90 ? 14.076 -4.258 8.903 1.00 52.44 90 GLU A O 1
ATOM 717 N N . SER A 1 91 ? 15.020 -3.309 7.126 1.00 55.59 91 SER A N 1
ATOM 718 C CA . SER A 1 91 ? 13.828 -2.634 6.594 1.00 55.59 91 SER A CA 1
ATOM 719 C C . SER A 1 91 ? 12.649 -3.522 6.178 1.00 55.59 91 SER A C 1
ATOM 721 O O . SER A 1 91 ? 11.525 -3.023 6.090 1.00 55.59 91 SER A O 1
ATOM 723 N N . ILE A 1 92 ? 12.856 -4.820 5.945 1.00 52.22 92 ILE A N 1
ATOM 724 C CA . ILE A 1 92 ? 11.803 -5.709 5.420 1.00 52.22 92 ILE A CA 1
ATOM 725 C C . ILE A 1 92 ? 10.766 -6.054 6.502 1.00 52.22 92 ILE A C 1
ATOM 727 O O . ILE A 1 92 ? 9.569 -6.083 6.222 1.00 52.22 92 ILE A O 1
ATOM 731 N N . GLN A 1 93 ? 11.187 -6.223 7.761 1.00 53.22 93 GLN A N 1
ATOM 732 C CA . GLN A 1 93 ? 10.263 -6.530 8.862 1.00 53.22 93 GLN A CA 1
ATOM 733 C C . GLN A 1 93 ? 9.368 -5.325 9.211 1.00 53.22 93 GLN A C 1
ATOM 735 O O . GLN A 1 93 ?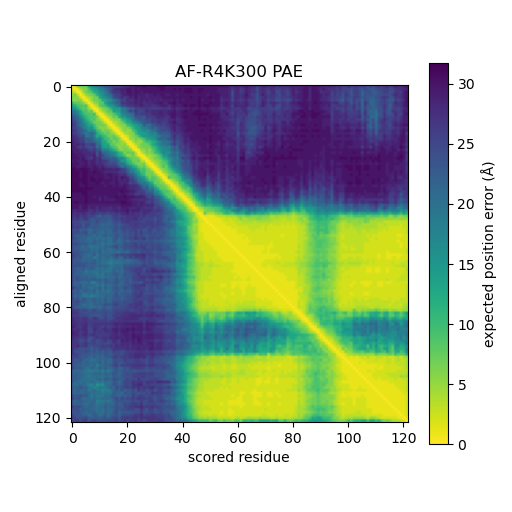 8.220 -5.488 9.623 1.00 53.22 93 GLN A O 1
ATOM 740 N N . LYS A 1 94 ? 9.880 -4.101 9.012 1.00 58.91 94 LYS A N 1
ATOM 741 C CA . LYS A 1 94 ? 9.207 -2.847 9.386 1.00 58.91 94 LYS A CA 1
ATOM 742 C C . LYS A 1 94 ? 8.066 -2.473 8.431 1.00 58.91 94 LYS A C 1
ATOM 744 O O . LYS A 1 94 ? 7.135 -1.798 8.856 1.00 58.91 94 LYS A O 1
ATOM 749 N N . GLN A 1 95 ? 8.086 -2.943 7.179 1.00 57.06 95 GLN A N 1
ATOM 750 C CA . GLN A 1 95 ? 7.036 -2.642 6.193 1.00 57.06 95 GLN A CA 1
ATOM 751 C C . GLN A 1 95 ? 5.662 -3.215 6.562 1.00 57.06 95 GLN A C 1
ATOM 753 O O . GLN A 1 95 ? 4.657 -2.540 6.347 1.00 57.06 95 GLN A O 1
ATOM 758 N N . ASN A 1 96 ? 5.610 -4.405 7.169 1.00 57.69 96 ASN A N 1
ATOM 759 C CA . ASN A 1 96 ? 4.346 -5.005 7.612 1.00 57.69 96 ASN A CA 1
ATOM 760 C C . ASN A 1 96 ? 3.674 -4.156 8.706 1.00 57.69 96 ASN A C 1
ATOM 762 O O . ASN A 1 96 ? 2.478 -3.891 8.631 1.00 57.69 96 ASN A O 1
ATOM 766 N N . ASN A 1 97 ? 4.464 -3.627 9.646 1.00 67.44 97 ASN A N 1
ATOM 767 C CA . ASN A 1 97 ? 3.965 -2.756 10.716 1.00 67.44 97 ASN A CA 1
ATOM 768 C C . ASN A 1 97 ? 3.498 -1.381 10.197 1.00 67.44 97 ASN A C 1
ATOM 770 O O . ASN A 1 97 ? 2.652 -0.736 10.814 1.00 67.44 97 ASN A O 1
ATOM 774 N N . THR A 1 98 ? 4.036 -0.908 9.067 1.00 74.62 98 THR A N 1
ATOM 775 C CA . THR A 1 98 ? 3.690 0.411 8.509 1.00 74.62 98 THR A CA 1
ATOM 776 C C . THR A 1 98 ? 2.239 0.473 8.034 1.00 74.62 98 THR A C 1
ATOM 778 O O . THR A 1 98 ? 1.572 1.488 8.237 1.00 74.62 98 THR A O 1
ATOM 781 N N . LEU A 1 99 ? 1.723 -0.603 7.432 1.00 86.00 99 LEU A N 1
ATOM 782 C CA . LEU A 1 99 ? 0.337 -0.631 6.954 1.00 86.00 99 LEU A CA 1
ATOM 783 C C . LEU A 1 99 ? -0.670 -0.907 8.075 1.00 86.00 99 LEU A C 1
ATOM 785 O O . LEU A 1 99 ? -1.808 -0.453 7.975 1.00 86.00 99 LEU A O 1
ATOM 789 N N . ASP A 1 100 ? -0.257 -1.555 9.168 1.00 87.19 100 ASP A N 1
ATOM 790 C CA . ASP A 1 100 ? -1.118 -1.775 10.337 1.00 87.19 100 ASP A CA 1
ATOM 791 C C . ASP A 1 100 ? -1.639 -0.455 10.917 1.00 87.19 100 ASP A C 1
AT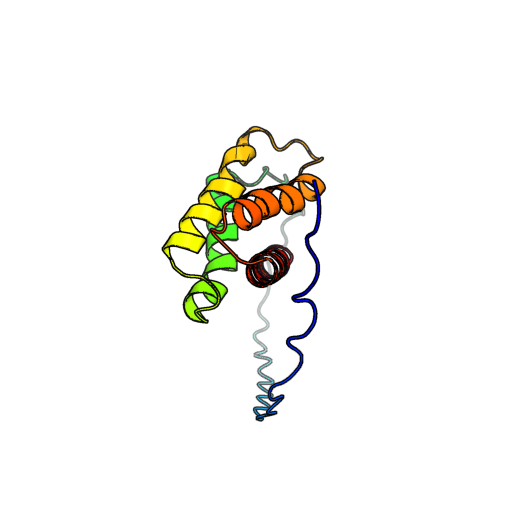OM 793 O O . ASP A 1 100 ? -2.799 -0.363 11.319 1.00 87.19 100 ASP A O 1
ATOM 797 N N . LYS A 1 101 ? -0.822 0.607 10.893 1.00 87.62 101 LYS A N 1
ATOM 798 C CA . LYS A 1 101 ? -1.272 1.938 11.314 1.00 87.62 101 LYS A CA 1
ATOM 799 C C . LYS A 1 101 ? -2.374 2.487 10.407 1.00 87.62 101 LYS A C 1
ATOM 801 O O . LYS A 1 101 ? -3.352 3.023 10.910 1.00 87.62 101 LYS A O 1
ATOM 806 N N . LEU A 1 102 ? -2.262 2.305 9.092 1.00 90.50 102 LEU A N 1
ATOM 807 C CA . LEU A 1 102 ? -3.297 2.734 8.145 1.00 90.50 102 LEU A CA 1
ATOM 808 C C . LEU A 1 102 ? -4.596 1.934 8.296 1.00 90.50 102 LEU A C 1
ATOM 810 O O . LEU A 1 102 ? -5.677 2.477 8.065 1.00 90.50 102 LEU A O 1
ATOM 814 N N . VAL A 1 103 ? -4.496 0.669 8.711 1.00 92.06 103 VAL A N 1
ATOM 815 C CA . VAL A 1 103 ? -5.656 -0.162 9.059 1.00 92.06 103 VAL A CA 1
ATOM 816 C C . VAL A 1 103 ? -6.318 0.334 10.345 1.00 92.06 103 VAL A C 1
ATOM 818 O O . VAL A 1 103 ? -7.535 0.514 10.380 1.00 92.06 103 VAL A O 1
ATOM 821 N N . ASN A 1 104 ? -5.530 0.617 11.385 1.00 92.00 104 ASN A N 1
ATOM 822 C CA . ASN A 1 104 ? -6.032 1.146 12.657 1.00 92.00 104 ASN A CA 1
ATOM 823 C C . ASN A 1 104 ? -6.677 2.530 12.499 1.00 92.00 104 ASN A C 1
ATOM 825 O O . ASN A 1 104 ? -7.737 2.786 13.071 1.00 92.00 104 ASN A O 1
ATOM 829 N N . ASP A 1 105 ? -6.084 3.382 11.661 1.00 91.25 105 ASP A N 1
ATOM 830 C CA . ASP A 1 105 ? -6.604 4.703 11.298 1.00 91.25 105 ASP A CA 1
ATOM 831 C C . ASP A 1 105 ? -7.828 4.612 10.356 1.00 91.25 105 ASP A C 1
ATOM 833 O O . ASP A 1 105 ? -8.381 5.637 9.958 1.00 91.25 105 ASP A O 1
ATOM 837 N N . LYS A 1 106 ? -8.265 3.393 9.991 1.00 90.56 106 LYS A N 1
ATOM 838 C CA . LYS A 1 106 ? -9.386 3.095 9.079 1.00 90.56 106 LYS A CA 1
ATOM 839 C C . LYS A 1 106 ? -9.240 3.726 7.692 1.00 90.56 106 LYS A C 1
ATOM 841 O O . LYS A 1 106 ? -10.230 3.939 6.996 1.00 90.56 106 LYS A O 1
ATOM 846 N N . ILE A 1 107 ? -8.007 4.020 7.283 1.00 93.00 107 ILE A N 1
ATOM 847 C CA . ILE A 1 107 ? -7.703 4.543 5.950 1.00 93.00 107 ILE A CA 1
ATOM 848 C C . ILE A 1 107 ? -7.832 3.420 4.926 1.00 93.00 107 ILE A C 1
ATOM 850 O O . ILE A 1 107 ? -8.389 3.652 3.862 1.00 93.00 107 ILE A O 1
ATOM 854 N N . ILE A 1 108 ? -7.366 2.215 5.254 1.00 92.62 108 ILE A N 1
ATOM 855 C CA . ILE A 1 108 ? -7.517 1.001 4.439 1.00 92.62 108 ILE A CA 1
ATOM 856 C C . ILE A 1 108 ? -8.042 -0.151 5.303 1.00 92.62 108 ILE A C 1
ATOM 858 O O . ILE A 1 108 ? -7.920 -0.134 6.524 1.00 92.62 108 ILE A O 1
ATOM 862 N N . THR A 1 109 ? -8.612 -1.179 4.684 1.00 94.81 109 THR A N 1
ATOM 863 C CA . THR A 1 109 ? -8.985 -2.425 5.365 1.00 94.81 109 THR A CA 1
ATOM 864 C C . THR A 1 109 ? -7.795 -3.376 5.464 1.00 94.81 109 THR A C 1
ATOM 866 O O . THR A 1 109 ? -6.816 -3.254 4.724 1.00 94.81 109 THR A O 1
ATOM 869 N N . ARG A 1 110 ? -7.892 -4.390 6.337 1.00 91.50 110 ARG A N 1
ATOM 870 C CA . ARG A 1 110 ? -6.860 -5.435 6.422 1.00 91.50 110 ARG A CA 1
ATOM 871 C C . ARG A 1 110 ? -6.651 -6.150 5.083 1.00 91.50 110 ARG A C 1
ATOM 873 O O . ARG A 1 110 ? -5.518 -6.330 4.662 1.00 91.50 110 ARG A O 1
ATOM 880 N N . GLN A 1 111 ? -7.736 -6.464 4.377 1.00 92.88 111 GLN A N 1
ATOM 881 C CA . GLN A 1 111 ? -7.676 -7.106 3.063 1.00 92.88 111 GLN A CA 1
ATOM 882 C C . GLN A 1 111 ? -6.984 -6.220 2.013 1.00 92.88 111 GLN A C 1
ATOM 884 O O . GLN A 1 111 ? -6.220 -6.719 1.187 1.00 92.88 111 GLN A O 1
ATOM 889 N N . GLN A 1 112 ? -7.238 -4.908 2.032 1.00 93.69 112 GLN A N 1
ATOM 890 C CA . GLN A 1 112 ? -6.539 -3.956 1.164 1.00 93.69 112 GLN A CA 1
ATOM 891 C C . GLN A 1 112 ? -5.043 -3.909 1.495 1.00 93.69 112 GLN A C 1
ATOM 893 O O . GLN A 1 112 ? -4.224 -3.957 0.580 1.00 93.69 112 GLN A O 1
ATOM 898 N N . ALA A 1 113 ? -4.683 -3.892 2.783 1.00 92.94 113 ALA A N 1
ATOM 899 C CA . ALA A 1 113 ? -3.291 -3.950 3.222 1.00 92.94 113 ALA A CA 1
ATOM 900 C C . ALA A 1 113 ? -2.588 -5.229 2.737 1.00 92.94 113 ALA A C 1
ATOM 902 O O . ALA A 1 113 ? -1.499 -5.144 2.175 1.00 92.94 113 ALA A O 1
ATOM 903 N N . ASP A 1 114 ? -3.228 -6.395 2.854 1.00 91.81 114 ASP A N 1
ATOM 904 C CA . ASP A 1 114 ? -2.662 -7.663 2.382 1.00 91.81 114 ASP A CA 1
ATOM 905 C C . ASP A 1 114 ? -2.437 -7.654 0.857 1.00 91.81 114 ASP A C 1
ATOM 907 O O . ASP A 1 114 ? -1.393 -8.095 0.369 1.00 91.81 114 ASP A O 1
ATOM 911 N N . LYS A 1 115 ? -3.373 -7.089 0.079 1.00 94.19 115 LYS A N 1
ATOM 912 C CA . LYS A 1 115 ? -3.207 -6.914 -1.375 1.00 94.19 115 LYS A CA 1
ATOM 913 C C . LYS A 1 115 ? -2.054 -5.967 -1.721 1.00 94.19 115 LYS A C 1
ATOM 915 O O . LYS A 1 115 ? -1.292 -6.270 -2.637 1.00 94.19 115 LYS A O 1
ATOM 920 N N . ILE A 1 116 ? -1.898 -4.867 -0.981 1.00 91.88 116 ILE A N 1
ATOM 921 C CA . ILE A 1 116 ? -0.770 -3.937 -1.138 1.00 91.88 116 ILE A CA 1
ATOM 922 C C . ILE A 1 116 ? 0.550 -4.660 -0.850 1.00 91.88 116 ILE A C 1
ATOM 924 O O . ILE A 1 116 ? 1.457 -4.608 -1.675 1.00 91.88 116 ILE A O 1
ATOM 928 N N . ILE A 1 117 ? 0.650 -5.392 0.264 1.00 90.19 117 ILE A N 1
ATOM 929 C CA . ILE A 1 117 ? 1.850 -6.172 0.614 1.00 90.19 117 ILE A CA 1
ATOM 930 C C . ILE A 1 117 ? 2.192 -7.153 -0.508 1.00 90.19 117 ILE A C 1
ATOM 932 O O . ILE A 1 117 ? 3.341 -7.234 -0.939 1.00 90.19 117 ILE A O 1
ATOM 936 N N . ASN A 1 118 ? 1.193 -7.867 -1.025 1.00 90.75 118 ASN A N 1
ATOM 937 C CA . ASN A 1 118 ? 1.393 -8.806 -2.123 1.00 90.75 118 ASN A CA 1
ATOM 938 C C . ASN A 1 118 ? 1.868 -8.116 -3.409 1.00 90.75 118 ASN A C 1
ATOM 940 O O . ASN A 1 118 ? 2.716 -8.667 -4.105 1.00 90.75 118 ASN A O 1
ATOM 944 N N . ALA A 1 119 ? 1.366 -6.920 -3.723 1.00 90.56 119 ALA A N 1
ATOM 945 C CA . ALA A 1 119 ? 1.813 -6.146 -4.880 1.00 90.56 119 ALA A CA 1
ATOM 946 C C . ALA A 1 119 ? 3.261 -5.640 -4.729 1.00 90.56 119 ALA A C 1
ATOM 948 O O . ALA A 1 119 ? 4.034 -5.649 -5.689 1.00 90.56 119 ALA A O 1
ATOM 949 N N . LEU A 1 120 ? 3.658 -5.257 -3.513 1.00 87.81 120 LEU A N 1
ATOM 950 C CA . LEU A 1 120 ? 5.007 -4.767 -3.221 1.00 87.81 120 LEU A CA 1
ATOM 951 C C . LEU A 1 120 ? 6.076 -5.870 -3.217 1.00 87.81 120 LEU A C 1
ATOM 953 O O . LEU A 1 120 ? 7.243 -5.580 -3.453 1.00 87.81 120 LEU A O 1
ATOM 957 N N . ARG A 1 121 ? 5.691 -7.128 -2.977 1.00 84.06 121 ARG A N 1
ATOM 958 C CA . ARG A 1 121 ? 6.612 -8.280 -2.924 1.00 84.06 121 ARG A CA 1
ATOM 959 C C . ARG A 1 121 ? 6.955 -8.900 -4.282 1.00 84.06 121 ARG A C 1
ATOM 961 O O . ARG A 1 121 ? 7.826 -9.767 -4.314 1.00 84.06 121 ARG A O 1
ATOM 968 N N . LYS A 1 122 ? 6.235 -8.539 -5.348 1.00 65.44 122 LYS A N 1
ATOM 969 C CA . LYS A 1 122 ? 6.431 -9.099 -6.700 1.00 65.44 122 LYS A CA 1
ATOM 970 C C . LYS A 1 122 ? 7.736 -8.653 -7.359 1.00 65.44 122 LYS A C 1
ATOM 972 O O . LYS A 1 122 ? 8.156 -9.338 -8.304 1.00 65.44 122 LYS A O 1
#

Foldseek 3Di:
DDDDDDDPDPDDDDDDDDDDDDPPPDPDDDDDDDDDDDPPPPVPPQPLVSVLVLLLVLCVVCCVVVVAPPVLSVVLSCQLSVCVVVDDPVVPVVNLVSVVVCCVVVSHPPVSSVSSVVSSVD

Secondary structure (DSSP, 8-state):
-------------------------------------------PPPPHHHHHHHHHHHHHHHHHTTSS-HHHHHHHHHHHHHTGGG--TTHHHHHHHHHHHHHHTTSS-HHHHHHHHHHHT-